Protein AF-A0A7S2J7A1-F1 (afdb_monomer_lite)

Organism: NCBI:txid327968

Foldseek 3Di:
DPDPPPQPDDPVNVVVLVCVLCVPDPDDDLLSLLLSQLQVLCCRPQVDHDDSVRSNVLLVLLVLVVVQPVDDVVQCDPPHPVVVVSVVVVSVVVLVVQLVVQLVSVCVVCVVDDDDPVRSSVVSVVSSVCSSPPCSPVVSVVVNVVCVVVPPD

Radius of gyration: 17.89 Å; chains: 1; bounding box: 41×59×46 Å

Structure (mmCIF, N/CA/C/O backbone):
data_AF-A0A7S2J7A1-F1
#
_entry.id   AF-A0A7S2J7A1-F1
#
loop_
_atom_site.group_PDB
_atom_site.id
_atom_site.type_symbol
_atom_site.label_atom_id
_atom_site.label_alt_id
_atom_site.label_comp_id
_atom_site.label_asym_id
_atom_site.label_entity_id
_atom_site.label_seq_id
_atom_site.pdbx_PDB_ins_code
_atom_site.Cartn_x
_atom_site.Cartn_y
_atom_site.Cartn_z
_atom_site.occupancy
_atom_site.B_iso_or_equiv
_atom_site.auth_seq_id
_atom_site.auth_comp_id
_atom_site.auth_asym_id
_atom_site.auth_atom_id
_atom_site.pdbx_PDB_model_num
ATOM 1 N N . VAL A 1 1 ? 6.286 34.603 1.076 1.00 37.50 1 VAL A N 1
ATOM 2 C CA . VAL A 1 1 ? 6.560 33.194 1.437 1.00 37.50 1 VAL A CA 1
ATOM 3 C C . VAL A 1 1 ? 5.274 32.436 1.179 1.00 37.50 1 VAL A C 1
ATOM 5 O O . VAL A 1 1 ? 4.297 32.703 1.863 1.00 37.50 1 VAL A O 1
ATOM 8 N N . GLY A 1 2 ? 5.208 31.655 0.097 1.00 39.25 2 GLY A N 1
ATOM 9 C CA . GLY A 1 2 ? 4.018 30.845 -0.186 1.00 39.25 2 GLY A CA 1
ATOM 10 C C . GLY A 1 2 ? 3.779 29.843 0.947 1.00 39.25 2 GLY A C 1
ATOM 11 O O . GLY A 1 2 ? 4.721 29.568 1.699 1.00 39.25 2 GLY A O 1
ATOM 12 N N . PRO A 1 3 ? 2.552 29.316 1.107 1.00 39.03 3 PRO A N 1
ATOM 13 C CA . PRO A 1 3 ? 2.317 28.260 2.080 1.00 39.03 3 PRO A CA 1
ATOM 14 C C . PRO A 1 3 ? 3.347 27.141 1.854 1.00 39.03 3 PRO A C 1
ATOM 16 O O . PRO A 1 3 ? 3.673 26.849 0.697 1.00 39.03 3 PRO A O 1
ATOM 19 N N . PRO A 1 4 ? 3.904 26.543 2.924 1.00 40.12 4 PRO A N 1
ATOM 20 C CA . PRO A 1 4 ? 4.821 25.422 2.773 1.00 40.12 4 PRO A CA 1
ATOM 21 C C . PRO A 1 4 ? 4.149 24.341 1.912 1.00 40.12 4 PRO A C 1
ATOM 23 O O . PRO A 1 4 ? 2.918 24.246 1.935 1.00 40.12 4 PRO A O 1
ATOM 26 N N . PRO A 1 5 ? 4.908 23.534 1.150 1.00 45.91 5 PRO A N 1
ATOM 27 C CA . PRO A 1 5 ? 4.364 22.432 0.367 1.00 45.91 5 PRO A CA 1
ATOM 28 C C . PRO A 1 5 ? 3.890 21.355 1.344 1.00 45.91 5 PRO A C 1
ATOM 30 O O . PRO A 1 5 ? 4.574 20.368 1.600 1.00 45.91 5 PRO A O 1
ATOM 33 N N . GLN A 1 6 ? 2.747 21.593 1.982 1.00 48.44 6 GLN A N 1
ATOM 34 C CA . GLN A 1 6 ? 2.166 20.661 2.922 1.00 48.44 6 GLN A CA 1
ATOM 35 C C . GLN A 1 6 ? 1.882 19.395 2.122 1.00 48.44 6 GLN A C 1
ATOM 37 O O . GLN A 1 6 ? 1.254 19.443 1.056 1.00 48.44 6 GLN A O 1
ATOM 42 N N . GLY A 1 7 ? 2.365 18.251 2.619 1.00 57.44 7 GLY A N 1
ATOM 43 C CA . GLY A 1 7 ? 1.773 16.981 2.227 1.00 57.44 7 GLY A CA 1
ATOM 44 C C . GLY A 1 7 ? 0.262 17.177 2.292 1.00 57.44 7 GLY A C 1
ATOM 45 O O . GLY A 1 7 ? -0.222 17.745 3.260 1.00 57.44 7 GLY A O 1
ATOM 46 N N . ARG A 1 8 ? -0.461 16.842 1.219 1.00 69.56 8 ARG A N 1
ATOM 47 C CA . ARG A 1 8 ? -1.881 17.199 1.006 1.00 69.56 8 ARG A CA 1
ATOM 48 C C . ARG A 1 8 ? -2.864 16.569 2.024 1.00 69.56 8 ARG A C 1
ATOM 50 O O . ARG A 1 8 ? -4.031 16.374 1.708 1.00 69.56 8 ARG A O 1
ATOM 57 N N . TRP A 1 9 ? -2.395 16.193 3.209 1.00 83.69 9 TRP A N 1
ATOM 58 C CA . TRP A 1 9 ? -3.141 15.643 4.325 1.00 83.69 9 TRP A CA 1
ATOM 59 C C . TRP A 1 9 ? -3.108 16.624 5.501 1.00 83.69 9 TRP A C 1
ATOM 61 O O . TRP A 1 9 ? -2.142 17.355 5.697 1.00 83.69 9 TRP A O 1
ATOM 71 N N . THR A 1 10 ? -4.165 16.614 6.304 1.00 87.44 10 THR A N 1
ATOM 72 C CA . THR A 1 10 ? -4.257 17.391 7.543 1.00 87.44 10 THR A CA 1
ATOM 73 C C . THR A 1 10 ? -4.616 16.460 8.700 1.00 87.44 10 THR A C 1
ATOM 75 O O . THR A 1 10 ? -5.178 15.385 8.467 1.00 87.44 10 THR A O 1
ATOM 78 N N . PRO A 1 11 ? -4.336 16.838 9.958 1.00 88.88 11 PRO A N 1
ATOM 79 C CA . PRO A 1 11 ? -4.840 16.099 11.112 1.00 88.88 11 PRO A CA 1
ATOM 80 C C . PRO A 1 11 ? -6.364 15.914 11.079 1.00 88.88 11 PRO A C 1
ATOM 82 O O . PRO A 1 11 ? -6.852 14.843 11.430 1.00 88.88 11 PRO A O 1
ATOM 85 N N . ASP A 1 12 ? -7.108 16.913 10.596 1.00 90.94 12 ASP A N 1
ATOM 86 C CA . ASP A 1 12 ? -8.568 16.848 10.475 1.00 90.94 12 ASP A CA 1
ATOM 87 C C . ASP A 1 12 ? -9.023 15.798 9.461 1.00 90.94 12 ASP A C 1
ATOM 89 O O . ASP A 1 12 ? -9.976 15.071 9.729 1.00 90.94 12 ASP A O 1
ATOM 93 N N . LEU A 1 13 ? -8.304 15.641 8.341 1.00 90.62 13 LEU A N 1
ATOM 94 C CA . LEU A 1 13 ? -8.564 14.558 7.392 1.00 90.62 13 LEU A CA 1
ATOM 95 C C . LEU A 1 13 ? -8.434 13.192 8.075 1.00 90.62 13 LEU A C 1
ATOM 97 O O . LEU A 1 13 ? -9.306 12.342 7.922 1.00 90.62 13 LEU A O 1
ATOM 101 N N . VAL A 1 14 ? -7.369 12.980 8.854 1.00 91.19 14 VAL A N 1
ATOM 102 C CA . VAL A 1 14 ? -7.151 11.705 9.556 1.00 91.19 14 VAL A CA 1
ATOM 103 C C . VAL A 1 14 ? -8.229 11.470 10.619 1.00 91.19 14 VAL A C 1
ATOM 105 O O . VAL A 1 14 ? -8.743 10.357 10.725 1.00 91.19 14 VAL A O 1
ATOM 108 N N . ARG A 1 15 ? -8.626 12.512 11.364 1.00 93.31 15 ARG A N 1
ATOM 109 C CA . ARG A 1 15 ? -9.739 12.441 12.328 1.00 93.31 15 ARG A CA 1
ATOM 110 C C . ARG A 1 15 ? -11.053 1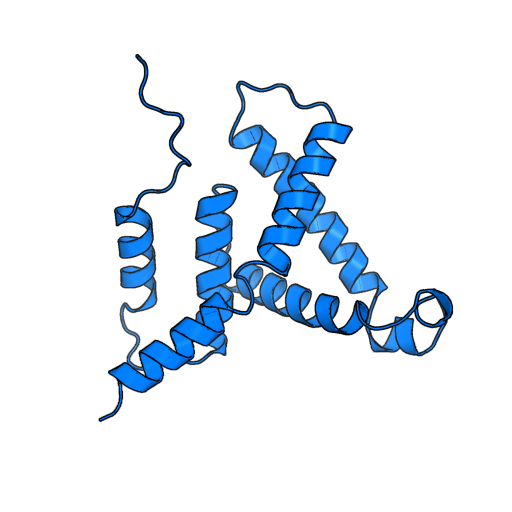2.075 11.647 1.00 93.31 15 ARG A C 1
ATOM 112 O O . ARG A 1 15 ? -11.763 11.214 12.156 1.00 93.31 15 ARG A O 1
ATOM 119 N N . GLN A 1 16 ? -11.347 12.679 10.497 1.00 94.31 16 GLN A N 1
ATOM 120 C CA . GLN A 1 16 ? -12.547 12.377 9.722 1.00 94.31 16 GLN A CA 1
ATOM 121 C C . GLN A 1 16 ? -12.542 10.921 9.240 1.00 94.31 16 GLN A C 1
ATOM 123 O O . GLN A 1 16 ? -13.499 10.196 9.485 1.00 94.31 16 GLN A O 1
ATOM 128 N N . MET A 1 17 ? -11.435 10.452 8.653 1.00 94.31 17 MET A N 1
ATOM 129 C CA . MET A 1 17 ? -11.300 9.057 8.212 1.00 94.31 17 MET A CA 1
ATOM 130 C C . MET A 1 17 ? -11.429 8.053 9.366 1.00 94.31 17 MET A C 1
ATOM 132 O O . MET A 1 17 ? -11.947 6.954 9.169 1.00 94.31 17 MET A O 1
ATOM 136 N N . ALA A 1 18 ? -10.956 8.406 10.565 1.00 93.25 18 ALA A N 1
ATOM 137 C CA . ALA A 1 18 ? -11.153 7.595 11.761 1.00 93.25 18 ALA A CA 1
ATOM 138 C C . ALA A 1 18 ? -12.623 7.600 12.208 1.00 93.25 18 ALA A C 1
ATOM 140 O O . ALA A 1 18 ? -13.188 6.535 12.437 1.00 93.25 18 ALA A O 1
ATOM 141 N N . ALA A 1 19 ? -13.263 8.769 12.285 1.00 93.81 19 ALA A N 1
ATOM 142 C CA . ALA A 1 19 ? -14.675 8.886 12.651 1.00 93.81 19 ALA A CA 1
ATOM 143 C C . ALA A 1 19 ? -15.581 8.086 11.699 1.00 93.81 19 ALA A C 1
ATOM 145 O O . ALA A 1 19 ? -16.459 7.354 12.156 1.00 93.81 19 ALA A O 1
ATOM 146 N N . ASP A 1 20 ? -15.324 8.161 10.392 1.00 94.06 20 ASP A N 1
ATOM 147 C CA . ASP A 1 20 ? -16.058 7.402 9.377 1.00 94.06 20 ASP A CA 1
ATOM 148 C C . ASP A 1 20 ? -15.849 5.891 9.520 1.00 94.06 20 ASP A C 1
ATOM 150 O O . ASP A 1 20 ? -16.797 5.123 9.363 1.00 94.06 20 ASP A O 1
ATOM 154 N N . PHE A 1 21 ? -14.635 5.452 9.866 1.00 93.69 21 PHE A N 1
ATOM 155 C CA . PHE A 1 21 ? -14.346 4.040 10.117 1.00 93.69 21 PHE A CA 1
ATOM 156 C C . PHE A 1 21 ? -15.124 3.491 11.317 1.00 93.69 21 PHE A C 1
ATOM 158 O O . PHE A 1 21 ? -15.678 2.395 11.226 1.00 93.69 21 PHE A O 1
ATOM 165 N N . TRP A 1 22 ? -15.202 4.251 12.413 1.00 90.50 22 TRP A N 1
ATOM 166 C CA . TRP A 1 22 ? -15.905 3.850 13.637 1.00 90.50 22 TRP A CA 1
ATOM 167 C C . TRP A 1 22 ? -17.427 3.984 13.550 1.00 90.50 22 TRP A C 1
ATOM 169 O O . TRP A 1 22 ? -18.146 3.385 14.352 1.00 90.50 22 TRP A O 1
ATOM 179 N N . LYS A 1 23 ? -17.949 4.746 12.585 1.00 93.12 23 LYS A N 1
ATOM 180 C CA . LYS A 1 23 ? -19.383 5.005 12.451 1.00 93.12 23 LYS A CA 1
ATOM 181 C C . LYS A 1 23 ? -20.178 3.700 12.325 1.00 93.12 23 LYS A C 1
ATOM 183 O O . LYS A 1 23 ? -20.075 2.979 11.338 1.00 93.12 23 LYS A O 1
ATOM 188 N N . GLY A 1 24 ? -21.012 3.425 13.327 1.00 86.31 24 GLY A N 1
ATOM 189 C CA . GLY A 1 24 ? -21.865 2.234 13.368 1.00 86.31 24 GLY A CA 1
ATOM 190 C C . GLY A 1 24 ? -21.135 0.929 13.701 1.00 86.31 24 GLY A C 1
ATOM 191 O O . GLY A 1 24 ? -21.760 -0.128 13.652 1.00 86.31 24 GLY A O 1
ATOM 192 N N . ARG A 1 25 ? -19.842 0.975 14.052 1.00 88.94 25 ARG A N 1
ATOM 193 C CA . ARG A 1 25 ? -19.091 -0.194 14.521 1.00 88.94 25 ARG A CA 1
ATOM 194 C C . ARG A 1 25 ? -19.084 -0.243 16.041 1.00 88.94 25 ARG A C 1
ATOM 196 O O . ARG A 1 25 ? -18.711 0.722 16.694 1.00 88.94 25 ARG A O 1
ATOM 203 N N . THR A 1 26 ? -19.440 -1.398 16.586 1.00 85.00 26 THR A N 1
ATOM 204 C CA . THR A 1 26 ? -19.349 -1.699 18.024 1.00 85.00 26 THR A CA 1
ATOM 205 C C . THR A 1 26 ? -18.184 -2.631 18.355 1.00 85.00 26 THR A C 1
ATOM 207 O O . THR A 1 26 ? -17.854 -2.818 19.518 1.00 85.00 26 THR A O 1
ATOM 210 N N . SER A 1 27 ? -17.541 -3.211 17.339 1.00 83.69 27 SER A N 1
ATOM 211 C CA . SER A 1 27 ? -16.376 -4.083 17.479 1.00 83.69 27 SER A CA 1
ATOM 212 C C . SER A 1 27 ? -15.437 -3.916 16.290 1.00 83.69 27 S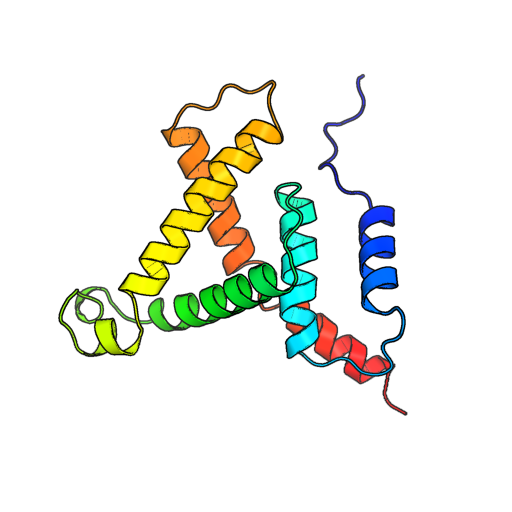ER A C 1
ATOM 214 O O . SER A 1 27 ? -15.890 -3.684 15.164 1.00 83.69 27 SER A O 1
ATOM 216 N N . VAL A 1 28 ? -14.141 -4.105 16.522 1.00 87.38 28 VAL A N 1
ATOM 217 C CA . VAL A 1 28 ? -13.100 -4.058 15.493 1.00 87.38 28 VAL A CA 1
ATOM 218 C C . VAL A 1 28 ? -12.110 -5.192 15.713 1.00 87.38 28 VAL A C 1
ATOM 220 O O . VAL A 1 28 ? -11.761 -5.522 16.843 1.00 87.38 28 VAL A O 1
ATOM 223 N N . SER A 1 29 ? -11.645 -5.780 14.614 1.00 84.44 29 SER A N 1
ATOM 224 C CA . SER A 1 29 ? -10.593 -6.791 14.610 1.00 84.44 29 SER A CA 1
ATOM 225 C C . SER A 1 29 ? -9.357 -6.311 13.848 1.00 84.44 29 SER A C 1
ATOM 227 O O . SER A 1 29 ? -9.404 -5.350 13.075 1.00 84.44 29 SER A O 1
ATOM 229 N N . ALA A 1 30 ? -8.246 -7.041 13.971 1.00 77.75 30 ALA A N 1
ATOM 230 C CA . ALA A 1 30 ? -7.067 -6.811 13.132 1.00 77.75 30 ALA A CA 1
ATOM 231 C C . ALA A 1 30 ? -7.389 -6.893 11.621 1.00 77.75 30 ALA A C 1
ATOM 233 O O . ALA A 1 30 ? -6.769 -6.200 10.813 1.00 77.75 30 ALA A O 1
ATOM 234 N N . ASN A 1 31 ? -8.398 -7.685 11.234 1.00 85.06 31 ASN A N 1
ATOM 235 C CA . ASN A 1 31 ? -8.845 -7.812 9.844 1.00 85.06 31 ASN A CA 1
ATOM 236 C C . ASN A 1 31 ? -9.607 -6.576 9.333 1.00 85.06 31 ASN A C 1
ATOM 238 O O . ASN A 1 31 ? -9.750 -6.418 8.120 1.00 85.06 31 ASN A O 1
ATOM 242 N N . ASP A 1 32 ? -10.069 -5.699 10.228 1.00 89.62 32 ASP A N 1
ATOM 243 C CA . ASP A 1 32 ? -10.642 -4.395 9.886 1.00 89.62 32 ASP A CA 1
ATOM 244 C C . ASP A 1 32 ? -9.568 -3.300 9.868 1.00 89.62 32 ASP A C 1
ATOM 246 O O . ASP A 1 32 ? -9.568 -2.433 8.994 1.00 89.62 32 ASP A O 1
ATOM 250 N N . LEU A 1 33 ? -8.614 -3.356 10.801 1.00 90.50 33 LEU A N 1
ATOM 251 C CA . LEU A 1 33 ? -7.588 -2.323 10.950 1.00 90.50 33 LEU A CA 1
ATOM 252 C C . LEU A 1 33 ? -6.553 -2.334 9.823 1.00 90.50 33 LEU A C 1
ATOM 254 O O . LEU A 1 33 ? -6.109 -1.260 9.414 1.00 90.50 33 LEU A O 1
ATOM 258 N N . SER A 1 34 ? -6.176 -3.505 9.295 1.00 90.50 34 SER A N 1
ATOM 259 C CA . SER A 1 34 ? -5.214 -3.588 8.182 1.00 90.50 34 SER A CA 1
ATOM 260 C C . SER A 1 34 ? -5.727 -2.900 6.904 1.00 90.50 34 SER A C 1
ATOM 262 O O . SER A 1 34 ? -5.036 -2.001 6.412 1.00 90.50 34 SER A O 1
ATOM 264 N N . PRO A 1 35 ? -6.934 -3.210 6.383 1.00 93.25 35 PRO A N 1
ATOM 265 C CA . PRO A 1 35 ? -7.467 -2.512 5.213 1.00 93.25 35 PRO A CA 1
ATOM 266 C C . PRO A 1 35 ? -7.715 -1.024 5.472 1.00 93.25 35 PRO A C 1
ATOM 268 O O . PRO A 1 35 ? -7.362 -0.197 4.635 1.00 93.25 35 PRO A O 1
ATOM 271 N N . TRP A 1 36 ? -8.251 -0.652 6.638 1.00 93.94 36 TRP A N 1
ATOM 272 C CA . TRP A 1 36 ? -8.471 0.760 6.961 1.00 93.94 36 TRP A CA 1
ATOM 273 C C . TRP A 1 36 ? -7.162 1.557 6.976 1.00 93.94 36 TRP A C 1
ATOM 275 O O . TRP A 1 36 ? -7.038 2.579 6.301 1.00 93.94 36 TRP A O 1
ATOM 285 N N . THR A 1 37 ? -6.144 1.049 7.672 1.00 92.81 37 THR A N 1
ATOM 286 C CA . THR A 1 37 ? -4.822 1.686 7.715 1.00 92.81 37 THR A CA 1
ATOM 287 C C . THR A 1 37 ? -4.214 1.775 6.317 1.00 92.81 37 THR A C 1
ATOM 289 O O . THR A 1 37 ? -3.642 2.801 5.955 1.00 92.81 37 THR A O 1
ATOM 292 N N . THR A 1 38 ? -4.394 0.739 5.493 1.00 93.81 38 THR A N 1
ATOM 293 C CA . THR A 1 38 ? -3.973 0.750 4.088 1.00 93.81 38 THR A CA 1
ATOM 294 C C . THR A 1 38 ? -4.614 1.912 3.324 1.00 93.81 38 THR A C 1
ATOM 296 O O . THR A 1 38 ? -3.894 2.655 2.656 1.00 93.81 38 THR A O 1
ATOM 299 N N . GLN A 1 39 ? -5.928 2.132 3.456 1.00 94.69 39 GLN A N 1
ATOM 300 C CA . GLN A 1 39 ? -6.614 3.270 2.825 1.00 94.69 39 GLN A CA 1
ATOM 301 C C . GLN A 1 39 ? -6.039 4.612 3.300 1.00 94.69 39 GLN A C 1
ATOM 303 O O . GLN A 1 39 ? -5.705 5.467 2.478 1.00 94.69 39 GLN A O 1
ATOM 308 N N . VAL A 1 40 ? -5.877 4.782 4.617 1.00 92.88 40 VAL A N 1
ATOM 309 C CA . VAL A 1 40 ? -5.332 6.007 5.225 1.00 92.88 40 VAL A CA 1
ATOM 310 C C . VAL A 1 40 ? -3.931 6.307 4.693 1.00 92.88 40 VAL A C 1
ATOM 312 O O . VAL A 1 40 ? -3.664 7.417 4.228 1.00 92.88 40 VAL A O 1
ATOM 315 N N . LEU A 1 41 ? -3.036 5.318 4.698 1.00 92.06 41 LEU A N 1
ATOM 316 C CA . LEU A 1 41 ? -1.656 5.508 4.261 1.00 92.06 41 LEU A CA 1
ATOM 317 C C . LEU A 1 41 ? -1.570 5.859 2.771 1.00 92.06 41 LEU A C 1
ATOM 319 O O . LEU A 1 41 ? -0.830 6.779 2.422 1.00 92.06 41 LEU A O 1
ATOM 323 N N . HIS A 1 42 ? -2.348 5.207 1.903 1.00 93.44 42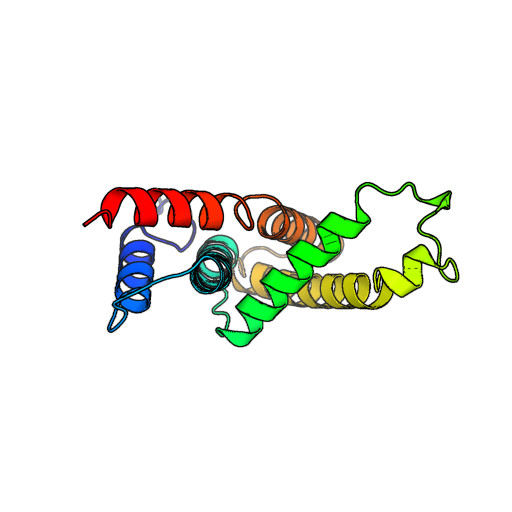 HIS A N 1
ATOM 324 C CA . HIS A 1 42 ? -2.383 5.534 0.471 1.00 93.44 42 HIS A CA 1
ATOM 325 C C . HIS A 1 42 ? -2.924 6.941 0.209 1.00 93.44 42 HIS A C 1
ATOM 327 O O . HIS A 1 42 ? -2.367 7.680 -0.615 1.00 93.44 42 HIS A O 1
ATOM 333 N N . LYS A 1 43 ? -3.955 7.353 0.955 1.00 92.75 43 LYS A N 1
ATOM 334 C CA . LYS A 1 43 ? -4.504 8.707 0.873 1.00 92.75 43 LYS A CA 1
ATOM 335 C C . LYS A 1 43 ? -3.461 9.752 1.262 1.00 92.75 43 LYS A C 1
ATOM 337 O O . LYS A 1 43 ? -3.240 10.710 0.525 1.00 92.75 43 LYS A O 1
ATOM 342 N N . ILE A 1 44 ? -2.759 9.542 2.372 1.00 89.69 44 ILE A N 1
ATOM 343 C CA . ILE A 1 44 ? -1.723 10.455 2.878 1.00 89.69 44 ILE A CA 1
ATOM 344 C C . ILE A 1 44 ? -0.530 10.534 1.910 1.00 89.69 44 ILE A C 1
ATOM 346 O O . ILE A 1 44 ? -0.126 11.625 1.482 1.00 89.69 44 ILE A O 1
ATOM 350 N N . HIS A 1 45 ? 0.015 9.382 1.512 1.00 88.81 45 HIS A N 1
ATOM 351 C CA . HIS A 1 45 ? 1.246 9.304 0.721 1.00 88.81 45 HIS A CA 1
ATOM 352 C C . HIS A 1 45 ? 1.037 9.734 -0.727 1.00 88.81 45 HIS A C 1
ATOM 354 O O . HIS A 1 45 ? 1.814 10.535 -1.247 1.00 88.81 45 HIS A O 1
ATOM 360 N N . LEU A 1 46 ? -0.041 9.281 -1.368 1.00 91.25 46 LEU A N 1
ATOM 361 C CA . LEU A 1 46 ? -0.239 9.419 -2.814 1.00 91.25 46 LEU A CA 1
ATOM 362 C C . LEU A 1 46 ? -1.537 10.137 -3.194 1.00 91.25 46 LEU A C 1
ATOM 364 O O . LEU A 1 46 ? -1.730 10.449 -4.363 1.00 91.25 46 LEU A O 1
ATOM 368 N N . GLY A 1 47 ? -2.397 10.475 -2.229 1.00 91.69 47 GLY A N 1
ATOM 369 C CA . GLY A 1 47 ? -3.701 11.079 -2.520 1.00 91.69 47 GLY A CA 1
ATOM 370 C C . GLY A 1 47 ? -4.704 10.090 -3.113 1.00 91.69 47 GLY A C 1
ATOM 371 O O . GLY A 1 47 ? -5.717 10.524 -3.648 1.00 91.69 47 GLY A O 1
ATOM 372 N N . MET A 1 48 ? -4.421 8.787 -3.039 1.00 93.81 48 MET A N 1
ATOM 373 C CA . MET A 1 48 ? -5.249 7.740 -3.631 1.00 93.81 48 MET A CA 1
ATOM 374 C C . MET A 1 48 ? -6.373 7.331 -2.681 1.00 93.81 48 MET A C 1
ATOM 376 O O . MET A 1 48 ? -6.117 7.008 -1.522 1.00 93.81 48 MET A O 1
ATOM 380 N N . ASP A 1 49 ? -7.598 7.297 -3.195 1.00 94.06 49 ASP A N 1
ATOM 381 C CA . ASP A 1 49 ? -8.746 6.704 -2.517 1.00 94.06 49 ASP A CA 1
ATOM 382 C C . ASP A 1 49 ? -8.869 5.246 -2.955 1.00 94.06 49 ASP A C 1
ATOM 384 O O . ASP A 1 49 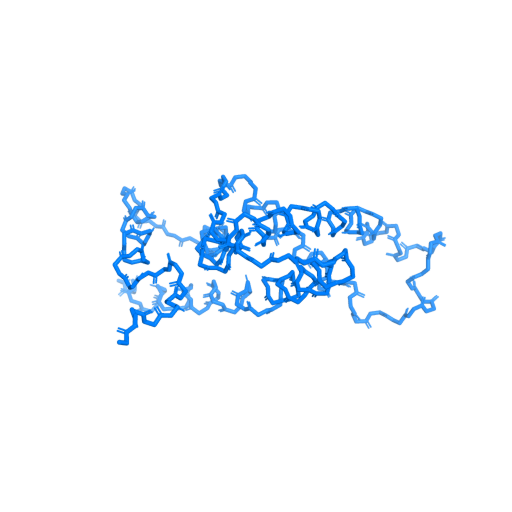? -9.185 4.958 -4.107 1.00 94.06 49 ASP A O 1
ATOM 388 N N . LEU A 1 50 ? -8.576 4.323 -2.042 1.00 95.31 50 LEU A N 1
ATOM 389 C CA . LEU A 1 50 ? -8.771 2.898 -2.283 1.00 95.31 50 LEU A CA 1
ATOM 390 C C . LEU A 1 50 ? -10.159 2.479 -1.816 1.00 95.31 50 LEU A C 1
ATOM 392 O O . LEU A 1 50 ? -10.603 2.868 -0.734 1.00 95.31 50 LEU A O 1
ATOM 396 N N . THR A 1 51 ? -10.811 1.605 -2.571 1.00 96.94 51 THR A N 1
ATOM 397 C CA . THR A 1 51 ? -11.961 0.853 -2.069 1.00 96.94 51 THR A CA 1
ATOM 398 C C . THR A 1 51 ? -11.527 -0.119 -0.969 1.00 96.94 51 THR A C 1
ATOM 400 O O . THR A 1 51 ? -10.363 -0.514 -0.868 1.00 96.94 51 THR A O 1
ATOM 403 N N . TRP A 1 52 ? -12.479 -0.568 -0.149 1.00 95.00 52 TRP A N 1
ATOM 404 C CA . TRP A 1 52 ? -12.202 -1.561 0.895 1.00 95.00 52 TRP A CA 1
ATOM 405 C C . TRP A 1 52 ? -11.633 -2.870 0.328 1.00 95.00 52 TRP A C 1
ATOM 407 O O . TRP A 1 52 ? -10.762 -3.491 0.937 1.00 95.00 52 TRP A O 1
ATOM 417 N N . LYS A 1 53 ? -12.108 -3.277 -0.859 1.00 96.56 53 LYS A N 1
ATOM 418 C CA . LYS A 1 53 ? -11.599 -4.454 -1.567 1.00 96.56 53 LYS A CA 1
ATOM 419 C C . LYS A 1 53 ? -10.140 -4.255 -1.976 1.00 96.56 53 LYS A C 1
ATOM 421 O O . LYS A 1 53 ? -9.316 -5.096 -1.651 1.00 96.56 53 LYS A O 1
ATOM 426 N N . GLU A 1 54 ? -9.809 -3.137 -2.618 1.00 96.75 54 GLU A N 1
ATOM 427 C CA . GLU A 1 54 ? -8.425 -2.848 -3.026 1.00 96.75 54 GLU A CA 1
ATOM 428 C C . GLU A 1 54 ? -7.470 -2.778 -1.834 1.00 96.75 54 GLU A C 1
ATOM 430 O O . GLU A 1 54 ? -6.338 -3.246 -1.920 1.00 96.75 54 GLU A O 1
ATOM 435 N N . ALA A 1 55 ? -7.923 -2.226 -0.708 1.00 95.19 55 ALA A N 1
ATOM 436 C CA . ALA A 1 55 ? -7.131 -2.178 0.511 1.00 95.19 55 ALA A CA 1
ATOM 437 C C . ALA A 1 55 ? -6.891 -3.574 1.113 1.00 95.19 55 ALA A C 1
ATOM 439 O O . ALA A 1 55 ? -5.785 -3.864 1.571 1.00 95.19 55 ALA A O 1
ATOM 440 N N . LYS A 1 56 ? -7.899 -4.458 1.073 1.00 94.31 56 LYS A N 1
ATOM 441 C CA . LYS A 1 56 ? -7.753 -5.872 1.456 1.00 94.31 56 LYS A CA 1
ATOM 442 C C . LYS A 1 56 ? -6.783 -6.613 0.542 1.00 94.31 56 LYS A C 1
ATOM 444 O O . LYS A 1 56 ? -5.907 -7.313 1.045 1.00 94.31 56 LYS A O 1
ATOM 449 N N . ASP A 1 57 ? -6.921 -6.433 -0.767 1.00 94.94 57 ASP A N 1
ATOM 450 C CA . ASP A 1 57 ? -6.058 -7.067 -1.763 1.00 94.94 57 ASP A CA 1
ATOM 451 C C . ASP A 1 57 ? -4.599 -6.611 -1.574 1.00 94.94 57 ASP A C 1
ATOM 453 O O . ASP A 1 57 ? -3.689 -7.441 -1.544 1.00 94.94 57 ASP A O 1
ATOM 457 N N . PHE A 1 58 ? -4.371 -5.316 -1.319 1.00 94.56 58 PHE A N 1
ATOM 458 C CA . PHE A 1 58 ? -3.040 -4.803 -0.984 1.00 94.56 58 PHE A CA 1
ATOM 459 C C . PHE A 1 58 ? -2.504 -5.407 0.320 1.00 94.56 58 PHE A C 1
ATOM 461 O O . PHE A 1 58 ? -1.374 -5.884 0.353 1.00 94.56 58 PHE A O 1
ATOM 468 N N . SER A 1 59 ? -3.311 -5.456 1.386 1.00 91.50 59 SER A N 1
ATOM 469 C CA . SER A 1 59 ? -2.910 -6.080 2.658 1.00 91.50 59 SER A CA 1
ATOM 470 C C . SER A 1 59 ? -2.518 -7.556 2.493 1.00 91.50 59 SER A C 1
ATOM 472 O O . SER A 1 59 ? -1.585 -8.027 3.147 1.00 91.50 59 SER A O 1
ATOM 474 N N . ALA A 1 60 ? -3.204 -8.301 1.620 1.00 90.69 60 ALA A N 1
ATOM 475 C CA . ALA A 1 60 ? -2.849 -9.682 1.296 1.00 90.69 60 ALA A CA 1
ATOM 476 C C . ALA A 1 60 ? -1.509 -9.760 0.547 1.00 90.69 60 ALA A C 1
ATOM 478 O O . ALA A 1 60 ? -0.640 -10.548 0.929 1.00 90.69 60 ALA A O 1
ATOM 479 N N . PHE A 1 61 ? -1.312 -8.889 -0.445 1.00 92.88 61 PHE A N 1
ATOM 480 C CA . PHE A 1 61 ? -0.048 -8.745 -1.166 1.00 92.88 61 PHE A CA 1
ATOM 481 C C . PHE A 1 61 ? 1.132 -8.458 -0.222 1.00 92.88 61 PHE A C 1
ATOM 483 O O . PHE A 1 61 ? 2.172 -9.105 -0.333 1.00 92.88 61 PHE A O 1
ATOM 490 N N . GLN A 1 62 ? 0.967 -7.569 0.763 1.00 91.56 62 GLN A N 1
ATOM 491 C CA . GLN A 1 62 ? 2.012 -7.275 1.753 1.00 91.56 62 GLN A CA 1
ATOM 492 C C . GLN A 1 62 ? 2.449 -8.524 2.518 1.00 91.56 62 GLN A C 1
ATOM 494 O O . GLN A 1 62 ? 3.643 -8.788 2.651 1.00 91.56 62 GLN A O 1
ATOM 499 N N . ARG A 1 63 ? 1.481 -9.313 3.001 1.00 88.38 63 ARG A N 1
ATOM 500 C CA . ARG A 1 63 ? 1.759 -10.553 3.739 1.00 88.38 63 ARG A CA 1
ATOM 501 C C . ARG A 1 63 ? 2.469 -11.577 2.858 1.00 88.38 63 ARG A C 1
ATOM 503 O O . ARG A 1 63 ? 3.433 -12.180 3.309 1.00 88.38 63 ARG A O 1
ATOM 510 N N . GLN A 1 64 ? 2.031 -11.745 1.611 1.00 90.50 64 GLN A N 1
ATOM 511 C CA . GLN A 1 64 ? 2.680 -12.658 0.665 1.00 90.50 64 GLN A CA 1
ATOM 512 C C . GLN A 1 64 ? 4.122 -12.243 0.370 1.00 90.50 64 GLN A C 1
ATOM 514 O O . GLN A 1 64 ? 5.021 -13.079 0.392 1.00 90.50 64 GLN A O 1
ATOM 519 N N . ALA A 1 65 ? 4.368 -10.951 0.159 1.00 89.75 65 ALA A N 1
ATOM 520 C CA . ALA A 1 65 ? 5.710 -10.465 -0.117 1.00 89.75 65 ALA A CA 1
ATOM 521 C C . ALA A 1 65 ? 6.674 -10.685 1.065 1.00 89.75 65 ALA A C 1
ATOM 523 O O . ALA A 1 65 ? 7.830 -11.034 0.844 1.00 89.75 65 ALA A O 1
ATOM 524 N N . LEU A 1 66 ? 6.211 -10.560 2.314 1.00 88.19 66 LEU A N 1
ATOM 525 C CA . LEU A 1 66 ? 7.024 -10.878 3.499 1.00 88.19 66 LEU A CA 1
ATOM 526 C C . LEU A 1 66 ? 7.445 -12.343 3.566 1.00 88.19 66 LEU A C 1
ATOM 528 O O . LEU A 1 66 ? 8.539 -12.632 4.040 1.00 88.19 66 LEU A O 1
ATOM 532 N N . LEU A 1 67 ? 6.584 -13.257 3.115 1.00 89.19 67 LEU A N 1
ATOM 533 C CA . LEU A 1 67 ? 6.902 -14.682 3.105 1.00 89.19 67 LEU A CA 1
ATOM 534 C C . LEU A 1 67 ? 8.017 -15.004 2.107 1.00 89.19 67 LEU A C 1
ATOM 536 O O . LEU A 1 67 ? 8.695 -16.002 2.284 1.00 89.19 67 LEU A O 1
ATOM 540 N N . ILE A 1 68 ? 8.233 -14.170 1.088 1.00 89.44 68 ILE A N 1
ATOM 541 C CA . ILE A 1 68 ? 9.229 -14.402 0.032 1.00 89.44 68 ILE A CA 1
ATOM 542 C C . ILE A 1 68 ? 10.632 -13.924 0.437 1.00 89.44 68 ILE A C 1
ATOM 544 O O . ILE A 1 68 ? 11.616 -14.593 0.142 1.00 89.44 68 ILE A O 1
ATOM 548 N N . ILE A 1 69 ? 10.728 -12.801 1.154 1.00 86.56 69 ILE A N 1
ATOM 549 C CA . ILE A 1 69 ? 11.992 -12.121 1.505 1.00 86.56 69 ILE A CA 1
ATOM 550 C C . ILE A 1 69 ? 13.043 -12.974 2.238 1.00 86.56 69 ILE A C 1
ATOM 552 O O . ILE A 1 69 ? 14.224 -12.773 1.959 1.00 86.56 69 ILE A O 1
ATOM 556 N N . PRO A 1 70 ? 12.707 -13.873 3.186 1.00 88.50 70 PRO A N 1
ATOM 557 C CA . PRO A 1 70 ? 13.735 -14.572 3.958 1.00 88.50 70 PRO A CA 1
ATOM 558 C C . PRO A 1 70 ? 14.470 -15.654 3.158 1.00 88.50 70 PRO A C 1
ATOM 560 O O . PRO A 1 70 ? 15.476 -16.182 3.633 1.00 88.50 70 PRO A O 1
ATOM 563 N N . PHE A 1 71 ? 13.968 -16.021 1.979 1.00 89.31 71 PHE A N 1
ATOM 564 C CA . PHE A 1 71 ? 14.541 -17.093 1.182 1.00 89.31 71 PHE A CA 1
ATOM 565 C C . PHE A 1 71 ? 15.631 -16.564 0.239 1.00 89.31 71 PHE A C 1
ATOM 567 O O . PHE A 1 71 ? 15.450 -15.523 -0.390 1.00 89.31 71 PHE A O 1
ATOM 574 N N . PRO A 1 72 ? 16.764 -17.273 0.104 1.00 87.81 72 PRO A N 1
ATOM 575 C CA . PRO A 1 72 ? 17.829 -16.870 -0.805 1.00 87.81 72 PRO A CA 1
ATOM 576 C C . PRO A 1 72 ? 17.434 -17.104 -2.271 1.00 87.81 72 PRO A C 1
ATOM 578 O O . PRO A 1 72 ? 16.715 -18.053 -2.591 1.00 87.81 72 PRO A O 1
ATOM 581 N N . ASP A 1 73 ? 18.005 -16.312 -3.180 1.00 86.31 73 ASP A N 1
ATOM 582 C CA . ASP A 1 73 ? 17.701 -16.353 -4.622 1.00 86.31 73 ASP A CA 1
ATOM 583 C C . ASP A 1 73 ? 17.823 -17.754 -5.244 1.00 86.31 73 ASP A C 1
ATOM 585 O O . ASP A 1 73 ? 17.041 -18.123 -6.117 1.00 86.31 73 ASP A O 1
ATOM 589 N N . ARG A 1 74 ? 18.776 -18.573 -4.769 1.00 86.31 74 ARG A N 1
ATOM 590 C CA . ARG A 1 74 ? 18.982 -19.950 -5.263 1.00 86.31 74 ARG A CA 1
ATOM 591 C C . ARG A 1 74 ? 17.748 -20.846 -5.084 1.00 86.31 74 ARG A C 1
ATOM 593 O O . ARG A 1 74 ? 17.533 -21.765 -5.876 1.00 86.31 74 ARG A O 1
ATOM 600 N N . ASP A 1 75 ? 16.987 -20.594 -4.020 1.00 85.62 75 ASP A N 1
ATOM 601 C CA . ASP A 1 75 ? 15.819 -21.369 -3.607 1.00 85.62 75 ASP A CA 1
ATOM 602 C C . ASP A 1 75 ? 14.523 -20.719 -4.143 1.00 85.62 75 ASP A C 1
ATOM 604 O O . ASP A 1 75 ? 13.513 -21.403 -4.314 1.00 85.62 75 ASP A O 1
ATOM 608 N N . MET A 1 76 ? 14.591 -19.432 -4.512 1.00 88.00 76 MET A N 1
ATOM 609 C CA . MET A 1 76 ? 13.514 -18.610 -5.081 1.00 88.00 76 MET A CA 1
ATOM 610 C C . MET A 1 76 ? 13.710 -18.331 -6.576 1.00 88.00 76 MET A C 1
ATOM 612 O O . MET A 1 76 ? 13.658 -17.187 -7.027 1.00 88.00 76 MET A O 1
ATOM 616 N N . ALA A 1 77 ? 13.900 -19.392 -7.361 1.00 88.56 77 ALA A N 1
ATOM 617 C CA . ALA A 1 77 ? 13.992 -19.312 -8.818 1.00 88.56 77 ALA A CA 1
ATOM 618 C C . ALA A 1 77 ? 12.729 -19.876 -9.505 1.00 88.56 77 ALA A C 1
ATOM 620 O O . ALA A 1 77 ? 12.137 -20.828 -8.985 1.00 88.56 77 ALA A O 1
ATOM 621 N N . PRO A 1 78 ? 12.337 -19.358 -10.689 1.00 88.81 78 PRO A N 1
ATOM 622 C CA . PRO A 1 78 ? 11.233 -19.913 -11.469 1.00 88.81 78 PRO A CA 1
ATOM 623 C C . PRO A 1 78 ? 11.376 -21.426 -11.691 1.00 88.81 78 PRO A C 1
ATOM 625 O O . PRO A 1 78 ? 12.458 -21.914 -12.024 1.00 88.81 78 PRO A O 1
ATOM 628 N N . GLY A 1 79 ? 10.284 -22.170 -11.493 1.00 86.62 79 GLY A N 1
ATOM 629 C CA . GLY A 1 79 ? 10.246 -23.635 -11.620 1.00 86.62 79 GLY A CA 1
ATOM 630 C C . GLY A 1 79 ? 10.758 -24.412 -10.399 1.00 86.62 79 GLY A C 1
ATOM 631 O O . GLY A 1 79 ? 10.852 -25.638 -10.446 1.00 86.62 79 GLY A O 1
ATOM 632 N N . LYS A 1 80 ? 11.108 -23.737 -9.296 1.00 90.25 80 LYS A N 1
ATOM 633 C CA . LYS A 1 80 ? 11.366 -24.389 -8.003 1.00 90.25 80 LYS A CA 1
ATOM 634 C C . LYS A 1 80 ? 10.059 -24.552 -7.213 1.00 90.25 80 LYS A C 1
ATOM 636 O O . LYS A 1 80 ? 9.225 -23.650 -7.253 1.00 90.25 80 LYS A O 1
ATOM 641 N N . PRO A 1 81 ? 9.906 -25.611 -6.393 1.00 90.50 81 PRO A N 1
ATOM 642 C CA . PRO A 1 81 ? 8.687 -25.815 -5.604 1.00 90.50 81 PRO A CA 1
ATOM 643 C C . PRO A 1 81 ? 8.324 -24.627 -4.702 1.00 90.50 81 PRO A C 1
ATOM 645 O O . PRO A 1 81 ? 7.158 -24.261 -4.603 1.00 90.50 81 PRO A O 1
ATOM 648 N N . LEU A 1 82 ? 9.318 -23.980 -4.079 1.00 89.69 82 LEU A N 1
ATOM 649 C CA . LEU A 1 82 ? 9.090 -22.804 -3.231 1.00 89.69 82 LEU A CA 1
ATOM 650 C C . LEU A 1 82 ? 8.525 -21.607 -4.008 1.00 89.69 82 LEU A C 1
ATOM 652 O O . LEU A 1 82 ? 7.668 -20.901 -3.484 1.00 89.69 82 LEU A O 1
ATOM 656 N N . TRP A 1 83 ? 8.953 -21.403 -5.257 1.00 91.38 83 TRP A N 1
ATOM 657 C CA . TRP A 1 83 ? 8.450 -20.330 -6.119 1.00 91.38 83 TRP A CA 1
ATOM 658 C C . TRP A 1 83 ? 6.953 -20.483 -6.402 1.00 91.38 83 TRP A C 1
ATOM 660 O O . TRP A 1 83 ? 6.190 -19.521 -6.300 1.00 91.38 83 TRP A O 1
ATOM 670 N N . GLU A 1 84 ? 6.534 -21.707 -6.727 1.00 88.56 84 GLU A N 1
ATOM 671 C CA . GLU A 1 84 ? 5.141 -22.033 -7.039 1.00 88.56 84 GLU A CA 1
ATOM 672 C C . GLU A 1 84 ? 4.260 -21.976 -5.790 1.00 88.56 84 GLU A C 1
ATOM 674 O O . GLU A 1 84 ? 3.214 -21.329 -5.802 1.00 88.56 84 GLU A O 1
ATOM 679 N N . VAL A 1 85 ? 4.712 -22.583 -4.686 1.00 90.25 85 VAL A N 1
ATOM 680 C CA . VAL A 1 85 ? 3.973 -22.611 -3.413 1.00 90.25 85 VAL A CA 1
ATOM 681 C C . VAL A 1 85 ? 3.768 -21.207 -2.847 1.00 90.25 85 VAL A C 1
ATOM 683 O O . VAL A 1 85 ? 2.697 -20.906 -2.320 1.00 90.25 85 VAL A O 1
ATOM 686 N N . LEU A 1 86 ? 4.769 -20.331 -2.965 1.00 91.00 86 LEU A N 1
ATOM 687 C CA . LEU A 1 86 ? 4.671 -18.945 -2.503 1.00 91.00 86 LEU A CA 1
ATOM 688 C C . LEU A 1 86 ? 4.002 -18.014 -3.524 1.00 91.00 86 LEU A C 1
ATOM 690 O O . LEU A 1 86 ? 3.804 -16.836 -3.228 1.00 91.00 86 LEU A O 1
ATOM 694 N N . GLY A 1 87 ? 3.638 -18.518 -4.709 1.00 91.62 87 GLY A N 1
ATOM 695 C CA . GLY A 1 87 ? 2.934 -17.749 -5.734 1.00 91.62 87 GLY A CA 1
ATOM 696 C C . GLY A 1 87 ? 3.708 -16.515 -6.201 1.00 91.62 87 GLY A C 1
ATOM 697 O O . GLY A 1 87 ? 3.115 -15.452 -6.400 1.00 91.62 87 GLY A O 1
ATOM 698 N N . VAL A 1 88 ? 5.032 -16.629 -6.355 1.00 91.88 88 VAL A N 1
ATOM 699 C CA . VAL A 1 88 ? 5.917 -15.475 -6.603 1.00 91.88 88 VAL A CA 1
ATOM 700 C C . VAL A 1 88 ? 5.519 -14.703 -7.864 1.00 91.88 88 VAL A C 1
ATOM 702 O O . VAL A 1 88 ? 5.541 -13.473 -7.858 1.00 91.88 88 VAL A O 1
ATOM 705 N N . ASP A 1 89 ? 5.067 -15.385 -8.919 1.00 93.50 89 ASP A N 1
ATOM 706 C CA . ASP A 1 89 ? 4.601 -14.730 -10.148 1.00 93.50 89 ASP A CA 1
ATOM 707 C C . ASP A 1 89 ? 3.421 -13.780 -9.911 1.00 93.50 89 ASP A C 1
ATOM 709 O O . ASP A 1 89 ? 3.399 -12.670 -10.454 1.00 93.50 89 ASP A O 1
ATOM 713 N N . ALA A 1 90 ? 2.468 -14.173 -9.062 1.00 92.75 90 ALA A N 1
ATOM 714 C CA . ALA A 1 90 ? 1.322 -13.341 -8.706 1.00 92.75 90 ALA A CA 1
ATOM 715 C C . ALA A 1 90 ? 1.753 -12.118 -7.883 1.00 92.75 90 ALA A C 1
ATOM 717 O O . ALA A 1 90 ? 1.273 -11.004 -8.114 1.00 92.75 90 ALA A O 1
ATOM 718 N N . VAL A 1 91 ? 2.712 -12.295 -6.969 1.00 94.06 91 VAL A N 1
ATOM 719 C CA . VAL A 1 91 ? 3.293 -11.191 -6.190 1.00 94.06 91 VAL A CA 1
ATOM 720 C C . VAL A 1 91 ? 4.031 -10.214 -7.108 1.00 94.06 91 VAL A C 1
ATOM 722 O O . VAL A 1 91 ? 3.831 -9.002 -7.012 1.00 94.06 91 VAL A O 1
ATOM 725 N N . LEU A 1 92 ? 4.837 -10.714 -8.048 1.00 94.06 92 LEU A N 1
ATOM 726 C CA . LEU A 1 92 ? 5.550 -9.882 -9.019 1.00 94.06 92 LEU A CA 1
ATOM 727 C C . LEU A 1 92 ? 4.593 -9.157 -9.974 1.00 94.06 92 LEU A C 1
ATOM 729 O O . LEU A 1 92 ? 4.833 -7.995 -10.307 1.00 94.06 92 LEU A O 1
ATOM 733 N N . ALA A 1 93 ? 3.507 -9.804 -10.403 1.00 95.75 93 ALA A N 1
ATOM 734 C CA . ALA A 1 93 ? 2.461 -9.170 -11.203 1.00 95.75 93 ALA A CA 1
ATOM 735 C C . ALA A 1 93 ? 1.791 -8.025 -10.434 1.00 95.75 93 ALA A C 1
ATOM 737 O O . ALA A 1 93 ? 1.770 -6.893 -10.920 1.00 95.75 93 ALA A O 1
ATOM 738 N N . THR A 1 94 ? 1.374 -8.283 -9.195 1.00 95.75 94 THR A N 1
ATOM 739 C CA . THR A 1 94 ? 0.765 -7.278 -8.316 1.00 95.75 94 THR A CA 1
ATOM 740 C C . THR A 1 94 ? 1.715 -6.101 -8.066 1.00 95.75 94 THR A C 1
ATOM 742 O O . THR A 1 94 ? 1.320 -4.939 -8.182 1.00 95.75 94 THR A O 1
ATOM 745 N N . LYS A 1 95 ? 3.008 -6.369 -7.829 1.00 95.75 95 LYS A N 1
ATOM 746 C CA . LYS A 1 95 ? 4.044 -5.329 -7.706 1.00 95.75 95 LYS A CA 1
ATOM 747 C C . LYS A 1 95 ? 4.106 -4.442 -8.955 1.00 95.75 95 LYS A C 1
ATOM 749 O O . LYS A 1 95 ? 4.131 -3.217 -8.833 1.00 95.75 95 LYS A O 1
ATOM 754 N N . ARG A 1 96 ? 4.107 -5.030 -10.159 1.00 97.31 96 ARG A N 1
ATOM 755 C CA . ARG A 1 96 ? 4.113 -4.273 -11.427 1.00 97.31 96 ARG A CA 1
ATOM 756 C C . ARG A 1 96 ? 2.873 -3.391 -11.577 1.00 97.31 96 ARG A C 1
ATOM 758 O O . ARG A 1 96 ? 3.003 -2.239 -11.992 1.00 97.31 96 ARG A O 1
ATOM 765 N N . GLU A 1 97 ? 1.700 -3.896 -11.206 1.00 97.25 97 GLU A N 1
ATOM 766 C CA . GLU A 1 97 ? 0.450 -3.131 -11.246 1.00 97.25 97 GLU A CA 1
ATOM 767 C C . GLU A 1 97 ? 0.484 -1.917 -10.311 1.00 97.25 97 GLU A C 1
ATOM 769 O O . GLU A 1 97 ? 0.180 -0.800 -10.739 1.00 97.25 97 GLU A O 1
ATOM 774 N N . TYR A 1 98 ? 0.904 -2.094 -9.054 1.00 96.94 98 TYR A N 1
ATOM 775 C CA . TYR A 1 98 ? 0.997 -0.978 -8.109 1.00 96.94 98 TYR A CA 1
ATOM 776 C C . TYR A 1 98 ? 2.060 0.042 -8.511 1.00 96.94 98 TYR A C 1
ATOM 778 O O . TYR A 1 98 ? 1.805 1.241 -8.415 1.00 96.94 98 TYR A O 1
ATOM 786 N N . LEU A 1 99 ? 3.200 -0.390 -9.059 1.00 97.94 99 LEU A N 1
ATOM 787 C CA . LEU A 1 99 ? 4.189 0.536 -9.619 1.00 97.94 99 LEU A CA 1
ATOM 788 C C . LEU A 1 99 ? 3.592 1.397 -10.740 1.00 97.94 99 LEU A C 1
ATOM 790 O O . LEU A 1 99 ? 3.853 2.599 -10.797 1.00 97.94 99 LEU A O 1
ATOM 794 N N . ALA A 1 100 ? 2.768 0.823 -11.620 1.00 97.75 100 ALA A N 1
ATOM 795 C CA . ALA A 1 100 ? 2.080 1.591 -12.656 1.00 97.75 100 ALA A CA 1
ATOM 796 C C . ALA A 1 100 ? 1.080 2.595 -12.054 1.00 97.75 100 ALA A C 1
ATOM 798 O O . ALA A 1 100 ? 1.123 3.780 -12.403 1.00 97.75 100 ALA A O 1
ATOM 799 N N . LYS A 1 101 ? 0.244 2.152 -11.102 1.00 97.00 101 LYS A N 1
ATOM 800 C CA . LYS A 1 101 ? -0.715 3.014 -10.385 1.00 97.00 101 LYS A CA 1
ATOM 801 C C . LYS A 1 101 ? -0.013 4.171 -9.671 1.00 97.00 101 LYS A C 1
ATOM 803 O O . LYS A 1 101 ? -0.453 5.314 -9.760 1.00 97.00 101 LYS A O 1
ATOM 808 N N . TYR A 1 102 ? 1.108 3.903 -9.008 1.00 97.25 102 TYR A N 1
ATOM 809 C CA . TYR A 1 102 ? 1.826 4.908 -8.228 1.00 97.25 102 TYR A CA 1
ATOM 810 C C . TYR A 1 102 ? 2.542 5.913 -9.112 1.00 97.25 102 TYR A C 1
ATOM 812 O O . TYR A 1 102 ? 2.479 7.103 -8.824 1.00 97.25 102 TYR A O 1
ATOM 820 N N . LYS A 1 103 ? 3.145 5.486 -10.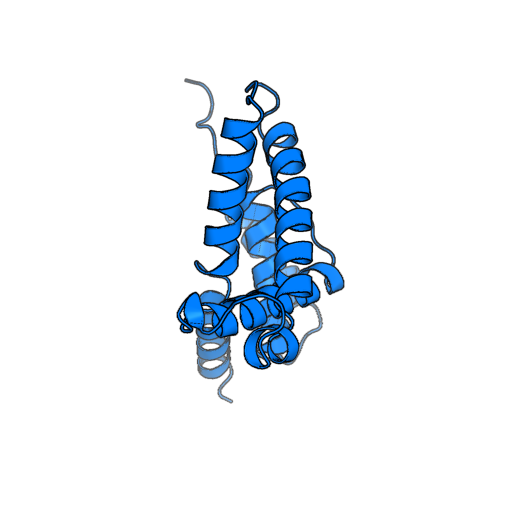229 1.00 97.31 103 LYS A N 1
ATOM 821 C CA . LYS A 1 103 ? 3.699 6.423 -11.219 1.00 97.31 103 LYS A CA 1
ATOM 822 C C . LYS A 1 103 ? 2.637 7.407 -11.712 1.00 97.31 103 LYS A C 1
ATOM 824 O O . LYS A 1 103 ? 2.913 8.603 -11.807 1.00 97.31 103 LYS A O 1
ATOM 829 N N . ALA A 1 104 ? 1.425 6.924 -11.994 1.00 95.56 104 ALA A N 1
ATOM 830 C CA . ALA A 1 104 ? 0.308 7.785 -12.377 1.00 95.56 104 ALA A CA 1
ATOM 831 C C . ALA A 1 104 ? -0.092 8.742 -11.239 1.00 95.56 104 ALA A C 1
ATOM 833 O O . ALA A 1 104 ? -0.209 9.947 -11.466 1.00 95.56 104 ALA A O 1
ATOM 834 N N . ALA A 1 105 ? -0.218 8.237 -10.007 1.00 94.50 105 ALA A N 1
ATOM 835 C CA . ALA A 1 105 ? -0.569 9.046 -8.840 1.00 94.50 105 ALA A CA 1
ATOM 836 C C . ALA A 1 105 ? 0.481 10.126 -8.521 1.00 94.50 105 ALA A C 1
ATOM 838 O O . ALA A 1 105 ? 0.121 11.267 -8.253 1.00 94.50 105 ALA A O 1
ATOM 839 N N . ILE A 1 106 ? 1.776 9.808 -8.612 1.00 93.56 106 ILE A N 1
ATOM 840 C CA . ILE A 1 106 ? 2.889 10.751 -8.412 1.00 93.56 106 ILE A CA 1
ATOM 841 C C . ILE A 1 106 ? 2.806 11.896 -9.425 1.00 93.56 106 ILE A C 1
ATOM 843 O O . ILE A 1 106 ? 2.858 13.064 -9.042 1.00 93.56 106 ILE A O 1
ATOM 847 N N . ARG A 1 107 ? 2.612 11.575 -10.710 1.00 93.69 107 ARG A N 1
ATOM 848 C CA . ARG A 1 107 ? 2.473 12.584 -11.774 1.00 93.69 107 ARG A CA 1
ATOM 849 C C . ARG A 1 107 ? 1.248 13.477 -11.566 1.00 93.69 107 ARG A C 1
ATOM 851 O O . ARG A 1 107 ? 1.333 14.678 -11.786 1.00 93.69 107 ARG A O 1
ATOM 858 N N . ALA A 1 108 ? 0.132 12.912 -11.107 1.00 91.31 108 ALA A N 1
ATOM 859 C CA . ALA A 1 108 ? -1.074 13.678 -10.792 1.00 91.31 108 ALA A CA 1
ATOM 860 C C . ALA A 1 108 ? -0.934 14.522 -9.510 1.00 91.31 108 ALA A C 1
ATOM 862 O O . ALA A 1 108 ? -1.544 15.587 -9.384 1.00 91.31 108 ALA A O 1
ATOM 863 N N . LYS A 1 109 ? -0.141 14.057 -8.540 1.00 87.81 109 LYS A N 1
ATOM 864 C CA . LYS A 1 109 ? 0.074 14.742 -7.262 1.00 87.81 109 LYS A CA 1
ATOM 865 C C . LYS A 1 109 ? 1.019 15.935 -7.384 1.00 87.81 109 LYS A C 1
ATOM 867 O O . LYS A 1 109 ? 0.812 16.913 -6.673 1.00 87.81 109 LYS A O 1
ATOM 872 N N . TRP A 1 110 ? 1.992 15.883 -8.288 1.00 89.69 110 TRP A N 1
ATOM 873 C CA . TRP A 1 110 ? 2.933 16.978 -8.550 1.00 89.69 110 TRP A CA 1
ATOM 874 C C . TRP A 1 110 ? 2.997 17.293 -10.051 1.00 89.69 110 TRP A C 1
ATOM 876 O O . TRP A 1 110 ? 4.021 17.033 -10.689 1.00 89.69 110 TRP A O 1
ATOM 886 N N . PRO A 1 111 ? 1.904 17.813 -10.644 1.00 89.19 111 PRO A N 1
ATOM 887 C CA . PRO A 1 111 ? 1.818 18.062 -12.086 1.00 89.19 111 PRO A CA 1
ATOM 888 C C . PRO A 1 111 ? 2.824 19.112 -12.580 1.00 89.19 111 PRO A C 1
ATOM 890 O O . PRO A 1 111 ? 3.205 19.107 -13.749 1.00 89.19 111 PRO A O 1
ATOM 893 N N . GLU A 1 112 ? 3.277 20.003 -11.698 1.00 90.44 112 GLU A N 1
ATOM 894 C CA . GLU A 1 112 ? 4.305 21.004 -11.976 1.00 90.44 112 GLU A CA 1
ATOM 895 C C . GLU A 1 112 ? 5.694 20.392 -12.201 1.00 90.44 112 GLU A C 1
ATOM 897 O O . GLU A 1 112 ? 6.543 20.998 -12.859 1.00 90.44 112 GLU A O 1
ATOM 902 N N . ARG A 1 113 ? 5.937 19.181 -11.684 1.00 89.81 113 ARG A N 1
ATOM 903 C CA . ARG A 1 113 ? 7.211 18.484 -11.823 1.00 89.81 113 ARG A CA 1
ATOM 904 C C . ARG A 1 113 ? 7.148 17.496 -12.982 1.00 89.81 113 ARG A C 1
ATOM 906 O O . ARG A 1 113 ? 6.398 16.523 -12.975 1.00 89.81 113 ARG A O 1
ATOM 913 N N . ARG A 1 114 ? 8.005 17.706 -13.980 1.00 90.38 114 ARG A N 1
ATOM 914 C CA . ARG A 1 114 ? 8.200 16.744 -15.071 1.00 90.38 114 ARG A CA 1
ATOM 915 C C . ARG A 1 114 ? 9.152 15.649 -14.612 1.00 90.38 114 ARG A C 1
ATOM 917 O O . ARG A 1 114 ? 10.356 15.863 -14.564 1.00 90.38 114 ARG A O 1
ATOM 924 N N . TYR A 1 115 ? 8.602 14.492 -14.267 1.00 92.69 115 TYR A N 1
ATOM 925 C CA . TYR A 1 115 ? 9.386 13.300 -13.949 1.00 92.69 115 TYR A CA 1
ATOM 926 C C . TYR A 1 115 ? 9.741 12.540 -15.224 1.00 92.69 115 TYR A C 1
ATOM 928 O O . TYR A 1 115 ? 8.851 12.185 -16.005 1.00 92.69 115 TYR A O 1
ATOM 936 N N . THR A 1 116 ? 11.019 12.217 -15.397 1.00 95.94 116 THR A N 1
ATOM 937 C CA . THR A 1 116 ? 11.431 11.180 -16.347 1.00 95.94 116 THR A CA 1
ATOM 938 C C . THR A 1 116 ? 10.881 9.815 -15.912 1.00 95.94 116 THR A C 1
ATOM 940 O O . THR A 1 116 ? 10.459 9.625 -14.768 1.00 95.94 116 THR A O 1
ATOM 943 N N . GLU A 1 117 ? 10.849 8.838 -16.821 1.00 95.50 117 GLU A N 1
ATOM 944 C CA . GLU A 1 117 ? 10.370 7.492 -16.478 1.00 95.50 117 GLU A CA 1
ATOM 945 C C . GLU A 1 117 ? 11.208 6.814 -15.373 1.00 95.50 117 GLU A C 1
ATOM 947 O O . GLU A 1 117 ? 10.599 6.290 -14.437 1.00 95.50 117 GLU A O 1
ATOM 952 N N . PRO A 1 118 ? 12.558 6.875 -15.381 1.00 97.00 118 PRO A N 1
ATOM 953 C CA . PRO A 1 118 ? 13.367 6.323 -14.293 1.00 97.00 118 PRO A CA 1
ATOM 954 C C . PRO A 1 118 ? 13.107 6.997 -12.941 1.00 97.00 118 PRO A C 1
ATOM 956 O O . PRO A 1 118 ? 12.999 6.309 -11.929 1.00 97.00 118 PRO A O 1
ATOM 959 N N . GLU A 1 119 ? 12.945 8.324 -12.906 1.00 96.56 119 GLU A N 1
ATOM 960 C CA . GLU A 1 119 ? 12.639 9.047 -11.664 1.00 96.56 119 GLU A CA 1
ATOM 961 C C . GLU A 1 119 ? 11.264 8.670 -11.114 1.00 96.56 119 GLU A C 1
ATOM 963 O O . GLU A 1 119 ? 11.126 8.387 -9.924 1.00 96.56 119 GLU A O 1
ATOM 968 N N . ALA A 1 120 ? 10.241 8.634 -11.975 1.00 95.81 120 ALA A N 1
ATOM 969 C CA . ALA A 1 120 ? 8.901 8.226 -11.573 1.00 95.81 120 ALA A CA 1
ATOM 970 C C . ALA A 1 120 ? 8.901 6.785 -11.046 1.00 95.81 120 ALA A C 1
ATOM 972 O O . ALA A 1 120 ? 8.248 6.503 -10.044 1.00 95.81 120 ALA A O 1
ATOM 973 N N . HIS A 1 121 ? 9.651 5.886 -11.691 1.00 97.25 121 HIS A N 1
ATOM 974 C CA . HIS A 1 121 ? 9.801 4.504 -11.249 1.00 97.25 121 HIS A CA 1
ATOM 975 C C . HIS A 1 121 ? 10.498 4.400 -9.889 1.00 97.25 121 HIS A C 1
ATOM 977 O O . HIS A 1 121 ? 9.993 3.706 -9.011 1.00 97.25 121 HIS A O 1
ATOM 983 N N . LEU A 1 122 ? 11.608 5.117 -9.690 1.00 97.50 122 LEU A N 1
ATOM 984 C CA . LEU A 1 122 ? 12.344 5.122 -8.425 1.00 97.50 122 LEU A CA 1
ATOM 985 C C . LEU A 1 122 ? 11.460 5.603 -7.268 1.00 97.50 122 LEU A C 1
ATOM 987 O O . LEU A 1 122 ? 11.385 4.952 -6.229 1.00 97.50 122 LEU A O 1
ATOM 991 N N . ILE A 1 123 ? 10.744 6.712 -7.466 1.00 96.06 123 ILE A N 1
ATOM 992 C CA . ILE A 1 123 ? 9.850 7.271 -6.447 1.00 96.06 123 ILE A CA 1
ATOM 993 C C . ILE A 1 123 ? 8.666 6.328 -6.195 1.00 96.06 123 ILE A C 1
ATOM 995 O O . ILE A 1 123 ? 8.315 6.083 -5.043 1.00 96.06 123 ILE A O 1
ATOM 999 N N . ALA A 1 124 ? 8.069 5.756 -7.246 1.00 97.06 124 ALA A N 1
ATOM 1000 C CA . ALA A 1 124 ? 6.997 4.771 -7.109 1.00 97.06 124 ALA A CA 1
ATOM 1001 C C . ALA A 1 124 ? 7.451 3.527 -6.336 1.00 97.06 124 ALA A C 1
ATOM 1003 O O . ALA A 1 124 ? 6.704 3.052 -5.484 1.00 97.06 124 ALA A O 1
ATOM 1004 N N . SER A 1 125 ? 8.668 3.033 -6.588 1.00 96.44 125 SER A N 1
ATOM 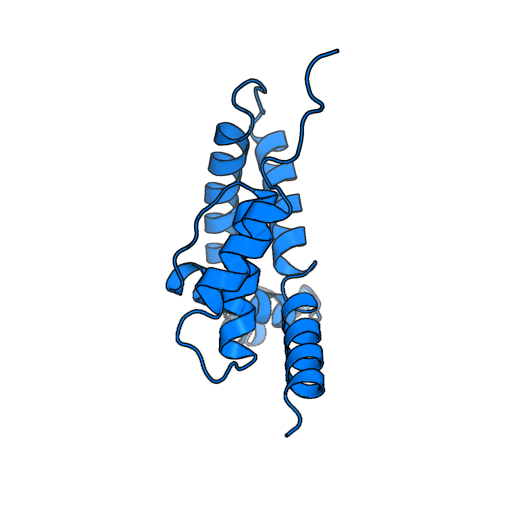1005 C CA . SER A 1 125 ? 9.247 1.922 -5.826 1.00 96.44 125 SER A CA 1
ATOM 1006 C C . SER A 1 125 ? 9.422 2.299 -4.364 1.00 96.44 125 SER A C 1
ATOM 1008 O O . SER A 1 125 ? 8.950 1.569 -3.505 1.00 96.44 125 SER A O 1
ATOM 1010 N N . ALA A 1 126 ? 9.988 3.472 -4.071 1.00 94.50 126 ALA A N 1
ATOM 1011 C CA . ALA A 1 126 ? 10.164 3.930 -2.695 1.00 94.50 126 ALA A CA 1
ATOM 1012 C C . ALA A 1 126 ? 8.826 4.051 -1.937 1.00 94.50 126 ALA A C 1
ATOM 1014 O O . ALA A 1 126 ? 8.734 3.658 -0.775 1.00 94.50 126 ALA A O 1
ATOM 1015 N N . PHE A 1 127 ? 7.765 4.548 -2.588 1.00 93.88 127 PHE A N 1
ATOM 1016 C CA . PHE A 1 127 ? 6.425 4.562 -1.993 1.00 93.88 127 PHE A CA 1
ATOM 1017 C C . PHE A 1 127 ? 5.848 3.161 -1.807 1.00 93.88 127 PHE A C 1
ATOM 1019 O O . PHE A 1 127 ? 5.199 2.921 -0.794 1.00 93.88 127 PHE A O 1
ATOM 1026 N N . LEU A 1 128 ? 6.063 2.247 -2.754 1.00 94.31 128 LEU A N 1
ATOM 1027 C CA . LEU A 1 128 ? 5.611 0.865 -2.626 1.00 94.31 128 LEU A CA 1
ATOM 1028 C C . LEU A 1 128 ? 6.316 0.149 -1.485 1.00 94.31 128 LEU A C 1
ATOM 1030 O O . LEU A 1 128 ? 5.630 -0.413 -0.643 1.00 94.31 128 LEU A O 1
ATOM 1034 N N . ASP A 1 129 ? 7.636 0.249 -1.396 1.00 90.69 129 ASP A N 1
ATOM 1035 C CA . ASP A 1 129 ? 8.414 -0.358 -0.320 1.00 90.69 129 ASP A CA 1
ATOM 1036 C C . ASP A 1 129 ? 8.025 0.242 1.042 1.00 90.69 129 ASP A C 1
ATOM 1038 O O . ASP A 1 129 ? 7.802 -0.493 2.007 1.00 90.69 129 ASP A O 1
ATOM 1042 N N . SER A 1 130 ? 7.837 1.567 1.111 1.00 89.25 130 SER A N 1
ATOM 1043 C CA . SER A 1 130 ? 7.318 2.238 2.307 1.00 89.25 130 SER A CA 1
ATOM 1044 C C . SER A 1 130 ? 5.939 1.701 2.687 1.00 89.25 130 SER A C 1
ATOM 1046 O O . SER A 1 130 ? 5.775 1.163 3.770 1.00 89.25 130 SER A O 1
ATOM 1048 N N . LEU A 1 131 ? 4.954 1.741 1.789 1.00 90.44 131 LEU A N 1
ATOM 1049 C CA . LEU A 1 131 ? 3.598 1.278 2.094 1.00 90.44 131 LEU A CA 1
ATOM 1050 C C . LEU A 1 131 ? 3.547 -0.223 2.404 1.00 90.44 131 LEU A C 1
ATOM 1052 O O . LEU A 1 131 ? 2.705 -0.642 3.194 1.00 90.44 131 LEU A O 1
ATOM 1056 N N . GLN A 1 132 ? 4.440 -1.020 1.811 1.00 87.62 132 GLN A N 1
ATOM 1057 C CA . GLN A 1 132 ? 4.505 -2.465 1.983 1.00 87.62 132 GLN A CA 1
ATOM 1058 C C . GLN A 1 132 ? 5.104 -2.868 3.337 1.00 87.62 132 GLN A C 1
ATOM 1060 O O . GLN A 1 132 ? 4.549 -3.758 3.983 1.00 87.62 132 GLN A O 1
ATOM 1065 N N . PHE A 1 133 ? 6.176 -2.207 3.787 1.00 77.56 133 PHE A N 1
ATOM 1066 C CA . PHE A 1 133 ? 6.928 -2.590 4.991 1.00 77.56 133 PHE A CA 1
ATOM 1067 C C . PHE A 1 133 ? 6.827 -1.579 6.138 1.00 77.56 133 PHE A C 1
ATOM 1069 O O . PHE A 1 133 ? 6.733 -1.968 7.303 1.00 77.56 133 PHE A O 1
ATOM 1076 N N . ALA A 1 134 ? 6.813 -0.283 5.827 1.00 66.38 134 ALA A N 1
ATOM 1077 C CA . ALA A 1 134 ? 6.704 0.796 6.798 1.00 66.38 134 ALA A CA 1
ATOM 1078 C C . ALA A 1 134 ? 5.229 1.159 7.049 1.00 66.38 134 ALA A C 1
ATOM 1080 O O . ALA A 1 134 ? 4.524 1.747 6.234 1.00 66.38 134 ALA A O 1
ATOM 1081 N N . GLY A 1 135 ? 4.734 0.791 8.228 1.00 61.88 135 GLY A N 1
ATOM 1082 C CA . GLY A 1 135 ? 3.403 1.169 8.705 1.00 61.88 135 GLY A CA 1
ATOM 1083 C C . GLY A 1 135 ? 2.258 0.259 8.259 1.00 61.88 135 GLY A C 1
ATOM 1084 O O . GLY A 1 135 ? 1.247 0.210 8.946 1.00 61.88 135 GLY A O 1
ATOM 1085 N N . GLY A 1 136 ? 2.409 -0.540 7.202 1.00 64.94 136 GLY A N 1
ATOM 1086 C CA . GLY A 1 136 ? 1.354 -1.459 6.752 1.00 64.94 136 GLY A CA 1
ATOM 1087 C C . GLY A 1 136 ? 1.049 -2.637 7.691 1.00 64.94 136 GLY A C 1
ATOM 1088 O O . GLY A 1 136 ? -0.060 -3.163 7.686 1.00 64.94 136 GLY A O 1
ATOM 1089 N N . LEU A 1 137 ? 2.011 -3.031 8.532 1.00 71.50 137 LEU A N 1
ATOM 1090 C CA . LEU A 1 137 ? 1.869 -4.144 9.485 1.00 71.50 137 LEU A CA 1
ATOM 1091 C C . LEU A 1 137 ? 1.894 -3.671 10.935 1.00 71.50 137 LEU A C 1
ATOM 1093 O O . LEU A 1 137 ? 1.083 -4.105 11.750 1.00 71.50 137 LEU A O 1
ATOM 1097 N N . SER A 1 138 ? 2.820 -2.765 11.253 1.00 78.50 138 SER A N 1
ATOM 1098 C CA . SER A 1 138 ? 3.032 -2.285 12.616 1.00 78.50 138 SER A CA 1
ATOM 1099 C C . SER A 1 138 ? 1.919 -1.355 13.088 1.00 78.50 138 SER A C 1
ATOM 1101 O O . SER A 1 138 ? 1.478 -1.489 14.224 1.00 78.50 138 SER A O 1
ATOM 1103 N N . VAL A 1 139 ? 1.412 -0.453 12.238 1.00 83.94 139 VAL A N 1
ATOM 1104 C CA . VAL A 1 139 ? 0.345 0.481 12.639 1.00 83.94 139 VAL A CA 1
ATOM 1105 C C . VAL A 1 139 ? -0.963 -0.260 12.935 1.00 83.94 139 VAL A C 1
ATOM 1107 O O . VAL A 1 139 ? -1.490 -0.052 14.027 1.00 83.94 139 VAL A O 1
ATOM 1110 N N . PRO A 1 140 ? -1.464 -1.183 12.084 1.00 83.56 140 PRO A N 1
ATOM 1111 C CA . PRO A 1 140 ? -2.642 -1.979 12.427 1.00 83.56 140 PRO A CA 1
ATOM 1112 C C . PRO A 1 140 ? -2.467 -2.794 13.711 1.00 83.56 140 PRO A C 1
ATOM 1114 O O . PRO A 1 140 ? -3.411 -2.906 14.486 1.00 83.56 140 PRO A O 1
ATOM 1117 N N . ALA A 1 141 ? -1.270 -3.342 13.953 1.00 83.88 141 ALA A N 1
ATOM 1118 C CA . ALA A 1 141 ? -0.983 -4.103 15.166 1.00 83.88 141 ALA A CA 1
ATOM 1119 C C . ALA A 1 141 ? -1.027 -3.219 16.422 1.00 83.88 141 ALA A C 1
ATOM 1121 O O . ALA A 1 141 ? -1.689 -3.570 17.394 1.00 83.88 141 ALA A O 1
ATOM 1122 N N . VAL A 1 142 ? -0.383 -2.048 16.389 1.00 85.88 142 VAL A N 1
ATOM 1123 C CA . VAL A 1 142 ? -0.420 -1.086 17.503 1.00 85.88 142 VAL A CA 1
ATOM 1124 C C . VAL A 1 142 ? -1.844 -0.598 17.751 1.00 85.88 142 VAL A C 1
ATOM 1126 O O . VAL A 1 142 ? -2.272 -0.555 18.900 1.00 85.88 142 VAL A O 1
ATOM 1129 N N . LEU A 1 143 ? -2.599 -0.287 16.696 1.00 86.75 143 LEU A N 1
ATOM 1130 C CA . LEU A 1 143 ? -4.008 0.086 16.816 1.00 86.75 143 LEU A CA 1
ATOM 1131 C C . LEU A 1 143 ? -4.827 -1.030 17.466 1.00 86.75 143 LEU A C 1
ATOM 1133 O O . LEU A 1 143 ? -5.608 -0.747 18.365 1.00 86.75 143 LEU A O 1
ATOM 1137 N N . ALA A 1 144 ? -4.608 -2.289 17.077 1.00 85.50 144 ALA A N 1
ATOM 1138 C CA . ALA A 1 144 ? -5.292 -3.428 17.681 1.00 85.50 144 ALA A CA 1
ATOM 1139 C C . ALA A 1 144 ? -4.987 -3.539 19.182 1.00 85.50 144 ALA A C 1
ATOM 1141 O O . ALA A 1 144 ? -5.907 -3.736 19.973 1.00 85.50 144 ALA A O 1
ATOM 1142 N N . TYR A 1 145 ? -3.725 -3.363 19.586 1.00 86.62 145 TYR A N 1
ATOM 1143 C CA . TYR A 1 145 ? -3.339 -3.380 20.999 1.00 86.62 145 TYR A CA 1
ATOM 1144 C C . TYR A 1 145 ? -3.941 -2.219 21.784 1.00 86.62 145 TYR A C 1
ATOM 1146 O O . TYR A 1 145 ? -4.474 -2.436 22.867 1.00 86.62 145 TYR A O 1
ATOM 1154 N N . VAL A 1 146 ? -3.898 -1.001 21.241 1.00 86.44 146 VAL A N 1
ATOM 1155 C CA . VAL A 1 146 ? -4.492 0.171 21.895 1.00 86.44 146 VAL A CA 1
ATOM 1156 C C . VAL A 1 146 ? -5.995 -0.022 22.048 1.00 86.44 146 VAL A C 1
ATOM 1158 O O . VAL A 1 146 ? -6.491 0.115 23.158 1.00 86.44 146 VAL A O 1
ATOM 1161 N N . THR A 1 147 ? -6.706 -0.415 20.986 1.00 84.00 147 THR A N 1
ATOM 1162 C CA . THR A 1 147 ? -8.148 -0.684 21.054 1.00 84.00 147 THR A CA 1
ATOM 1163 C C . THR A 1 147 ? -8.463 -1.766 22.082 1.00 84.00 147 THR A C 1
ATOM 1165 O O . THR A 1 147 ? -9.382 -1.581 22.870 1.00 84.00 147 THR A O 1
ATOM 1168 N N . ALA A 1 148 ? -7.685 -2.853 22.131 1.00 85.06 148 ALA A N 1
ATOM 1169 C CA . ALA A 1 148 ? -7.870 -3.905 23.126 1.00 85.06 148 ALA A CA 1
ATOM 1170 C C . ALA A 1 148 ? -7.672 -3.397 24.563 1.00 85.06 148 ALA A C 1
ATOM 1172 O O . ALA A 1 148 ? -8.446 -3.767 25.435 1.00 85.06 148 ALA A O 1
ATOM 1173 N N . LEU A 1 149 ? -6.677 -2.536 24.810 1.00 84.19 149 LEU A N 1
ATOM 1174 C CA . LEU A 1 149 ? -6.418 -1.948 26.130 1.00 84.19 149 LEU A CA 1
ATOM 1175 C C . LEU A 1 149 ? -7.473 -0.910 26.540 1.00 84.19 149 LEU A C 1
ATOM 1177 O O . LEU A 1 149 ? -7.775 -0.781 27.720 1.00 84.19 149 LEU A O 1
ATOM 1181 N N . THR A 1 150 ? -8.030 -0.159 25.587 1.00 82.50 150 THR A N 1
ATOM 1182 C CA . THR A 1 150 ? -9.015 0.905 25.855 1.00 82.50 150 THR A CA 1
ATOM 1183 C C . THR A 1 150 ? -10.472 0.438 25.792 1.00 82.50 150 THR A C 1
ATOM 1185 O O . THR A 1 150 ? -11.372 1.223 26.078 1.00 82.50 150 THR A O 1
ATOM 1188 N N . HIS A 1 151 ? -10.722 -0.801 25.368 1.00 65.94 151 HIS A N 1
ATOM 1189 C CA . HIS A 1 151 ? -12.035 -1.460 25.387 1.00 65.94 151 HIS A CA 1
ATOM 1190 C C . HIS A 1 151 ? -12.034 -2.697 26.299 1.00 65.94 151 HIS A C 1
ATOM 1192 O O . HIS A 1 151 ? -12.806 -3.627 26.075 1.00 65.94 151 HIS A O 1
ATOM 1198 N N . GLN A 1 152 ? -11.163 -2.724 27.317 1.00 48.12 152 GLN A N 1
ATOM 1199 C CA . GLN A 1 152 ? -11.347 -3.630 28.450 1.00 48.12 152 GLN A CA 1
ATOM 1200 C C . GLN A 1 152 ? -12.515 -3.114 29.299 1.00 48.12 152 GLN A C 1
ATOM 1202 O O . GLN A 1 152 ? -12.317 -2.244 30.145 1.00 48.12 152 GLN A O 1
ATOM 1207 N N . ASP A 1 153 ? -13.710 -3.635 29.024 1.00 43.47 153 ASP A N 1
ATOM 1208 C CA . ASP A 1 153 ? -14.762 -3.803 30.031 1.00 43.47 153 ASP A CA 1
ATOM 1209 C C . ASP A 1 153 ? -14.561 -5.155 30.739 1.00 43.47 153 ASP A C 1
ATOM 1211 O O . ASP A 1 153 ? -14.335 -6.169 30.031 1.00 43.47 153 ASP A O 1
#

Sequence (153 aa):
VGPPPQGRWTPDLVRQMAADFWKGRTSVSANDLSPWTTQVLHKIHLGMDLTWKEAKDFSAFQRQALLIIPFPDRDMAPGKPLWEVLGVDAVLATKREYLAKYKAAIRAKWPERRYTEPEAHLIASAFLDSLQFAGGLSVPAVLAYVTALTHQD

pLDDT: mean 87.38, std 12.55, range [37.5, 97.94]

Secondary structure (DSSP, 8-state):
-PPP---S--HHHHHHHHHHHHTT-S---HHHHHHHHHHHHHHHHH-----HHHHHHHHHHHHHHHHHTTS-TTTSSTTSHHHHHTTHHHHHHHHHHHHHHHHHHHHHH-TTS---HHHHHHHHHHHHHHHHHSSTTHHHHHHHHHHHHHT--